Protein AF-A0A964ZYM8-F1 (afdb_monomer)

Sequence (103 aa):
RLVLTPQAEIDGVRMLTSLAFEGFGAAVVPATAAPGWIKGEFKRVEIPELPRRVVGLVQRARPLPSKSTTAIAALVREVVMKYGDKQPGIHIGKEAFPLNRKP

Solvent-accessible surface area (backbone atoms only — not comparable to full-atom values): 7266 Å² total; per-residue (Å²): 135,91,83,85,80,86,88,76,88,79,88,48,65,62,57,49,42,50,40,31,58,74,65,78,43,90,70,93,71,62,44,83,63,67,42,90,84,69,81,68,93,63,83,89,78,89,64,86,89,55,81,82,86,79,82,81,92,83,76,69,89,69,70,79,76,50,73,68,55,50,51,49,55,50,50,53,50,51,50,44,74,74,47,31,79,77,37,78,85,48,82,82,70,73,85,73,52,88,75,80,71,76,132

Foldseek 3Di:
DDDDDDPDDDPDLLVQVVCVQVPVDDDDHQCVSVFPPDDHPDDDDDDVPDQQDDDDDDDDPPDDDDPVRVVVVVVVVVCCVVCQVVTPRGDDDPVSPPPPPDD

Secondary structure (DSSP, 8-state):
---PPP------HHHHHHHHHTTS------GGGS-TT--SS------TTSPPPP------SSSPPPHHHHHHHHHHHHHHHHHGGGSTT----STT-S-----

pLDDT: mean 87.22, std 10.87, range [38.75, 97.12]

Mean predicted aligned error: 6.26 Å

Structure (mmCIF, N/CA/C/O backbone):
data_AF-A0A964ZYM8-F1
#
_entry.id   AF-A0A964ZYM8-F1
#
loop_
_atom_site.group_PDB
_atom_site.id
_atom_site.type_symbol
_atom_site.label_atom_id
_atom_site.label_alt_id
_atom_site.label_comp_id
_atom_site.label_asym_id
_atom_site.label_entity_id
_atom_site.label_seq_id
_atom_site.pdbx_PDB_ins_code
_atom_site.Cartn_x
_atom_site.Cartn_y
_atom_site.Cartn_z
_atom_site.occupancy
_atom_site.B_iso_or_equiv
_atom_site.auth_seq_id
_atom_site.auth_comp_id
_atom_site.auth_asym_id
_atom_site.auth_atom_id
_atom_site.pdbx_PDB_model_num
ATOM 1 N N . ARG A 1 1 ? -31.637 -8.803 5.471 1.00 72.19 1 ARG A N 1
ATOM 2 C CA . ARG A 1 1 ? -30.810 -8.485 4.281 1.00 72.19 1 ARG A CA 1
ATOM 3 C C . ARG A 1 1 ? -30.347 -7.047 4.429 1.00 72.19 1 ARG A C 1
ATOM 5 O O . ARG A 1 1 ? -31.203 -6.176 4.457 1.00 72.19 1 ARG A O 1
ATOM 12 N N . LEU A 1 2 ? -29.050 -6.810 4.612 1.00 80.69 2 LEU A N 1
ATOM 13 C CA . LEU A 1 2 ? -28.507 -5.451 4.651 1.00 80.69 2 LEU A CA 1
ATOM 14 C C . LEU A 1 2 ? -28.276 -5.005 3.202 1.00 80.69 2 LEU A C 1
ATOM 16 O O . LEU A 1 2 ? -27.691 -5.763 2.428 1.00 80.69 2 LEU A O 1
ATOM 20 N N . VAL A 1 3 ? -28.773 -3.832 2.820 1.00 88.94 3 VAL A N 1
ATOM 21 C CA . VAL A 1 3 ? -28.530 -3.238 1.500 1.00 88.94 3 VAL A CA 1
ATOM 22 C C . VAL A 1 3 ? -27.845 -1.904 1.747 1.00 88.94 3 VAL A C 1
ATOM 24 O O . VAL A 1 3 ? -28.396 -1.053 2.439 1.00 88.94 3 VAL A O 1
ATOM 27 N N . LEU A 1 4 ? -26.620 -1.764 1.247 1.00 86.38 4 LEU A N 1
ATOM 28 C CA . LEU A 1 4 ? -25.830 -0.543 1.367 1.00 86.38 4 LEU A CA 1
ATOM 29 C C . LEU A 1 4 ? -25.935 0.244 0.063 1.00 86.38 4 LEU A C 1
ATOM 31 O O . LEU A 1 4 ? -25.790 -0.334 -1.015 1.00 86.38 4 LEU A O 1
ATOM 35 N N . THR A 1 5 ? -26.155 1.552 0.173 1.00 91.62 5 THR A N 1
ATOM 36 C CA . THR A 1 5 ? -26.110 2.473 -0.966 1.00 91.62 5 THR A CA 1
ATOM 37 C C . THR A 1 5 ? -24.778 3.218 -0.928 1.00 91.62 5 THR A C 1
ATOM 39 O O . THR A 1 5 ? -24.520 3.913 0.059 1.00 91.62 5 THR A O 1
ATOM 42 N N . PRO A 1 6 ? -23.912 3.078 -1.947 1.00 89.44 6 PRO A N 1
ATOM 43 C CA . PRO A 1 6 ? -22.642 3.792 -1.977 1.00 89.44 6 PRO A CA 1
ATOM 44 C C . PRO A 1 6 ? -22.888 5.304 -2.069 1.00 89.44 6 PRO A C 1
ATOM 46 O O . PRO A 1 6 ? -23.686 5.752 -2.890 1.00 89.44 6 PRO A O 1
ATOM 49 N N . GLN A 1 7 ? -22.211 6.083 -1.221 1.00 89.06 7 GLN A N 1
ATOM 50 C CA . GLN A 1 7 ? -22.308 7.550 -1.228 1.00 89.06 7 GLN A CA 1
ATOM 51 C C . GLN A 1 7 ? -21.215 8.212 -2.068 1.00 89.06 7 GLN A C 1
ATOM 53 O O . GLN A 1 7 ? -21.456 9.247 -2.683 1.00 89.06 7 GLN A O 1
ATOM 58 N N . ALA A 1 8 ? -20.021 7.620 -2.089 1.00 90.12 8 ALA A N 1
ATOM 59 C CA . ALA A 1 8 ? -18.875 8.125 -2.826 1.00 90.12 8 ALA A CA 1
ATOM 60 C C . ALA A 1 8 ? -17.914 6.985 -3.173 1.00 90.12 8 ALA A C 1
ATOM 62 O O . ALA A 1 8 ? -17.815 5.994 -2.445 1.00 90.12 8 ALA A O 1
ATOM 63 N N . GLU A 1 9 ? -17.181 7.168 -4.266 1.00 91.75 9 GLU A N 1
ATOM 64 C CA . GLU A 1 9 ? -16.007 6.373 -4.605 1.00 91.75 9 GLU A CA 1
ATOM 65 C C . GLU A 1 9 ? -14.755 7.121 -4.136 1.00 91.75 9 GLU A C 1
ATOM 67 O O . GLU A 1 9 ? -14.622 8.328 -4.346 1.00 91.75 9 GLU A O 1
ATOM 72 N N . ILE A 1 10 ? -13.862 6.413 -3.443 1.00 91.56 10 ILE A N 1
ATOM 73 C CA . ILE A 1 10 ? -12.633 6.977 -2.883 1.00 91.56 10 ILE A CA 1
ATOM 74 C C . ILE A 1 10 ? -11.451 6.172 -3.422 1.00 91.56 10 ILE A C 1
ATOM 76 O O . ILE A 1 10 ? -11.213 5.047 -2.987 1.00 91.56 10 ILE A O 1
ATOM 80 N N . ASP A 1 11 ? -10.664 6.776 -4.309 1.00 89.38 11 ASP A N 1
ATOM 81 C CA . ASP A 1 11 ? -9.493 6.117 -4.909 1.00 89.38 11 ASP A CA 1
ATOM 82 C C . ASP A 1 11 ? -8.239 6.190 -4.023 1.00 89.38 11 ASP A C 1
ATOM 84 O O . ASP A 1 11 ? -7.313 5.376 -4.110 1.00 89.38 11 ASP A O 1
ATOM 88 N N . GLY A 1 12 ? -8.180 7.195 -3.148 1.00 91.88 12 GLY A N 1
ATOM 89 C CA . GLY A 1 12 ? -7.017 7.465 -2.315 1.00 91.88 12 GLY A CA 1
ATOM 90 C C . GLY A 1 12 ? -7.017 6.643 -1.032 1.00 91.88 12 GLY A C 1
ATOM 91 O O . GLY A 1 12 ? -7.739 6.966 -0.095 1.00 91.88 12 GLY A O 1
ATOM 92 N N . VAL A 1 13 ? -6.113 5.666 -0.913 1.00 92.88 13 VAL A N 1
ATOM 93 C CA . VAL A 1 13 ? -5.980 4.852 0.316 1.00 92.88 13 VAL A CA 1
ATOM 94 C C . VAL A 1 13 ? -5.710 5.721 1.552 1.00 92.88 13 VAL A C 1
ATOM 96 O O . VAL A 1 13 ? -6.254 5.464 2.617 1.00 92.88 13 VAL A O 1
ATOM 99 N N . ARG A 1 14 ? -4.913 6.792 1.414 1.00 90.69 14 ARG A N 1
ATOM 100 C CA . ARG A 1 14 ? -4.647 7.728 2.519 1.00 90.69 14 ARG A CA 1
ATOM 101 C C . ARG A 1 14 ? -5.895 8.513 2.929 1.00 90.69 14 ARG A C 1
ATOM 103 O O . ARG A 1 14 ? -6.106 8.705 4.118 1.00 90.69 14 ARG A O 1
ATOM 110 N N . MET A 1 15 ? -6.710 8.937 1.961 1.00 93.25 15 MET A N 1
ATOM 111 C CA . MET A 1 15 ? -7.979 9.622 2.226 1.00 93.25 15 MET A CA 1
ATOM 112 C C . MET A 1 15 ? -8.958 8.681 2.932 1.00 93.25 15 MET A C 1
ATOM 114 O O . MET A 1 15 ? -9.563 9.060 3.927 1.00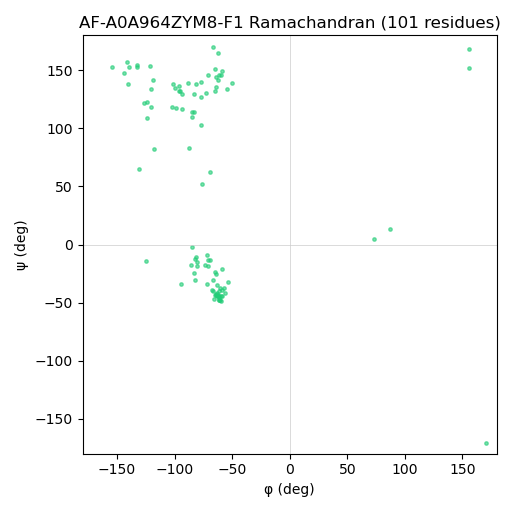 93.25 15 MET A O 1
ATOM 118 N N . LEU A 1 16 ? -9.042 7.435 2.469 1.00 94.31 16 LEU A N 1
ATOM 119 C CA . LEU A 1 16 ? -9.865 6.394 3.075 1.00 94.31 16 LEU A CA 1
ATOM 120 C C . LEU A 1 16 ? -9.432 6.092 4.524 1.00 94.31 16 LEU A C 1
ATOM 122 O O . LEU A 1 16 ? -10.289 5.987 5.399 1.00 94.31 16 LEU A O 1
ATOM 126 N N . THR A 1 17 ? -8.125 6.057 4.816 1.00 94.12 17 THR A N 1
ATOM 127 C CA . THR A 1 17 ? -7.630 5.989 6.202 1.00 94.12 17 THR A CA 1
ATOM 128 C C . THR A 1 17 ? -8.046 7.215 7.022 1.00 94.12 17 THR A C 1
ATOM 130 O O . THR A 1 17 ? -8.521 7.058 8.143 1.00 94.12 17 THR A O 1
ATOM 133 N N . SER A 1 18 ? -7.863 8.430 6.496 1.00 92.81 18 SER A N 1
ATOM 134 C CA . SER A 1 18 ? -8.202 9.667 7.213 1.00 92.81 18 SER A CA 1
ATOM 135 C C . SER A 1 18 ? -9.683 9.731 7.587 1.00 92.81 18 SER A C 1
ATOM 137 O O . SER A 1 18 ? -9.999 10.005 8.739 1.00 92.81 18 SER A O 1
ATOM 139 N N . LEU A 1 19 ? -10.580 9.380 6.662 1.00 93.62 19 LEU A N 1
ATOM 140 C CA . LEU A 1 19 ? -12.020 9.316 6.927 1.00 93.62 19 LEU A CA 1
ATOM 141 C C . LEU A 1 19 ? -12.354 8.327 8.052 1.00 93.62 19 LEU A C 1
ATOM 143 O O . LEU A 1 19 ? -13.197 8.615 8.901 1.00 93.62 19 LEU A O 1
ATOM 147 N N . ALA A 1 20 ? -11.663 7.186 8.105 1.00 93.88 20 ALA A N 1
ATOM 148 C CA . ALA A 1 20 ? -11.838 6.230 9.193 1.00 93.88 20 ALA A CA 1
ATOM 149 C C . ALA A 1 20 ? -11.333 6.760 10.540 1.00 93.88 20 ALA A C 1
ATOM 151 O O . ALA A 1 20 ? -11.976 6.5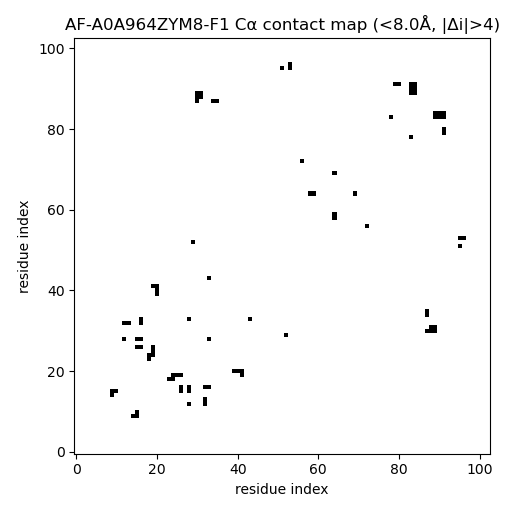40 11.563 1.00 93.88 20 ALA A O 1
ATOM 152 N N . PHE A 1 21 ? -10.210 7.482 10.549 1.00 93.19 21 PHE A N 1
ATOM 153 C CA . PHE A 1 21 ? -9.687 8.119 11.762 1.00 93.19 21 PHE A CA 1
ATOM 154 C C . PHE A 1 21 ? -10.589 9.247 12.272 1.00 93.19 21 PHE A C 1
ATOM 156 O O . PHE A 1 21 ? -10.658 9.462 13.477 1.00 93.19 21 PHE A O 1
ATOM 163 N N . GLU A 1 22 ? -11.294 9.936 11.375 1.00 92.62 22 GLU A N 1
ATOM 164 C CA . GLU A 1 22 ? -12.250 11.000 11.705 1.00 92.62 22 GLU A CA 1
ATOM 165 C C . GLU A 1 22 ? -13.658 10.475 12.045 1.00 92.62 22 GLU A C 1
ATOM 167 O O . GLU A 1 22 ? -14.537 11.252 12.405 1.00 92.62 22 GLU A O 1
ATOM 172 N N . GLY A 1 23 ? -13.885 9.158 11.972 1.00 92.62 23 GLY A N 1
ATOM 173 C CA . GLY A 1 23 ? -15.147 8.536 12.384 1.00 92.62 23 GLY A CA 1
ATOM 174 C C . GLY A 1 23 ? -16.233 8.477 11.305 1.00 92.62 23 GLY A C 1
ATOM 175 O O . GLY A 1 23 ? -17.374 8.144 11.619 1.00 92.62 23 GLY A O 1
ATOM 176 N N . PHE A 1 24 ? -15.903 8.726 10.033 1.00 91.38 24 PHE A N 1
ATOM 177 C CA . PHE A 1 24 ? -16.855 8.602 8.917 1.00 91.38 24 PHE A CA 1
ATOM 178 C C . PHE A 1 24 ? -17.229 7.146 8.588 1.00 91.38 24 PHE A C 1
ATOM 180 O O . PHE A 1 24 ? -18.186 6.903 7.854 1.00 91.38 24 PHE A O 1
ATOM 187 N N . GLY A 1 25 ? -16.497 6.167 9.123 1.00 90.25 25 GLY A N 1
ATOM 188 C CA . GLY A 1 25 ? -16.809 4.746 8.989 1.00 90.25 25 GLY A CA 1
ATOM 189 C C . GLY A 1 25 ? -15.585 3.849 9.143 1.00 90.25 25 GLY A C 1
ATOM 190 O O . GLY A 1 25 ? -14.448 4.310 9.131 1.00 90.25 25 GLY A O 1
ATOM 191 N N . ALA A 1 26 ? -15.807 2.542 9.278 1.00 93.06 26 ALA A N 1
ATOM 192 C CA . ALA A 1 26 ? -14.716 1.574 9.235 1.00 93.06 26 ALA A CA 1
ATOM 193 C C . ALA A 1 26 ? -14.164 1.451 7.809 1.00 93.06 26 ALA A C 1
ATOM 195 O O . ALA A 1 26 ? -14.916 1.523 6.836 1.00 93.06 26 ALA A O 1
ATOM 196 N N . ALA A 1 27 ? -12.858 1.217 7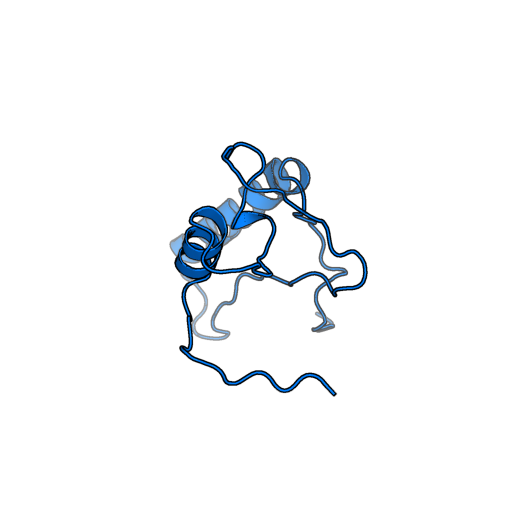.685 1.00 93.44 27 ALA A N 1
ATOM 197 C CA . ALA A 1 27 ? -12.216 1.110 6.386 1.00 93.44 27 ALA A CA 1
ATOM 198 C C . ALA A 1 27 ? -11.162 -0.003 6.358 1.00 93.44 27 ALA A C 1
ATOM 200 O O . ALA A 1 27 ? -10.388 -0.172 7.300 1.00 93.44 27 ALA A O 1
ATOM 201 N N . VAL A 1 28 ? -11.140 -0.767 5.262 1.00 92.56 28 VAL A N 1
ATOM 202 C CA . VAL A 1 28 ? -10.157 -1.833 5.032 1.00 92.56 28 VAL A CA 1
ATOM 203 C C . VAL A 1 28 ? -8.995 -1.253 4.240 1.00 92.56 28 VAL A C 1
ATOM 205 O O . VAL A 1 28 ? -9.159 -0.818 3.100 1.00 92.56 28 VAL A O 1
ATOM 208 N N . VAL A 1 29 ? -7.811 -1.251 4.846 1.00 92.38 29 VAL A N 1
ATOM 209 C CA . VAL A 1 29 ? -6.603 -0.658 4.267 1.00 92.38 29 VAL A CA 1
ATOM 210 C C . VAL A 1 29 ? -5.402 -1.596 4.378 1.00 92.38 29 VAL A C 1
ATOM 212 O O . VAL A 1 29 ? -5.348 -2.420 5.290 1.00 92.38 29 VAL A O 1
ATOM 215 N N . PRO A 1 30 ? -4.397 -1.474 3.490 1.00 91.75 30 PRO A N 1
ATOM 216 C CA . PRO A 1 30 ? -3.100 -2.108 3.698 1.00 91.75 30 PRO A CA 1
ATOM 217 C C . PRO A 1 30 ? -2.449 -1.630 5.003 1.00 91.75 30 PRO A C 1
ATOM 219 O O . PRO A 1 30 ? -2.589 -0.463 5.372 1.00 91.75 30 PRO A O 1
ATOM 222 N N . ALA A 1 31 ? -1.645 -2.486 5.641 1.00 89.62 31 ALA A N 1
ATOM 223 C CA . ALA A 1 31 ? -0.950 -2.171 6.897 1.00 89.62 31 ALA A CA 1
ATOM 224 C C . ALA A 1 31 ? -0.116 -0.874 6.835 1.00 89.62 31 ALA A C 1
ATOM 226 O O . ALA A 1 31 ? -0.022 -0.128 7.809 1.00 89.62 31 ALA A O 1
ATOM 227 N N . THR A 1 32 ? 0.439 -0.553 5.664 1.00 89.25 32 THR A N 1
ATOM 228 C CA . THR A 1 32 ? 1.247 0.654 5.437 1.00 89.25 32 THR A CA 1
ATOM 229 C C . THR A 1 32 ? 0.450 1.957 5.443 1.00 89.25 32 THR A C 1
ATOM 231 O O . THR A 1 32 ? 1.044 3.020 5.603 1.00 89.25 32 THR A O 1
ATOM 234 N N . ALA A 1 33 ? -0.873 1.903 5.279 1.00 91.31 33 ALA A N 1
ATOM 235 C CA . ALA A 1 33 ? -1.726 3.086 5.279 1.00 91.31 33 ALA A CA 1
ATOM 236 C C . ALA A 1 33 ? -2.167 3.507 6.689 1.00 91.31 33 ALA A C 1
ATOM 238 O O . ALA A 1 33 ? -2.562 4.654 6.869 1.00 91.31 33 ALA A O 1
ATOM 239 N N . ALA A 1 34 ? -2.069 2.614 7.679 1.00 88.62 34 ALA A N 1
ATOM 240 C CA . ALA A 1 34 ? -2.331 2.889 9.091 1.00 88.62 34 ALA A CA 1
ATOM 241 C C . ALA A 1 34 ? -1.171 2.358 9.958 1.00 88.62 34 ALA A C 1
ATOM 243 O O . ALA A 1 34 ? -1.348 1.414 10.733 1.00 88.62 34 ALA A O 1
ATOM 244 N N . PRO A 1 35 ? 0.043 2.919 9.813 1.00 84.00 35 PRO A N 1
ATOM 245 C CA . PRO A 1 35 ? 1.225 2.374 10.461 1.00 84.00 35 PRO A CA 1
ATOM 246 C C . PRO A 1 35 ? 1.138 2.457 11.991 1.00 84.00 35 PRO A C 1
ATOM 248 O O . PRO A 1 35 ? 0.527 3.361 12.562 1.00 84.00 35 PRO A O 1
ATOM 251 N N . GLY A 1 36 ? 1.800 1.510 12.663 1.00 83.81 36 GLY A N 1
ATOM 252 C CA . GLY A 1 36 ? 1.657 1.271 14.105 1.00 83.81 36 GLY A CA 1
ATOM 253 C C . GLY A 1 36 ? 1.998 2.451 15.024 1.00 83.81 36 GLY A C 1
ATOM 254 O O . GLY A 1 36 ? 1.531 2.489 16.164 1.00 83.81 36 GLY A O 1
ATOM 255 N N . TRP A 1 37 ? 2.773 3.416 14.528 1.00 84.38 37 TRP A N 1
ATOM 256 C CA . TRP A 1 37 ? 3.161 4.626 15.251 1.00 84.38 37 TRP A CA 1
ATOM 257 C C . TRP A 1 37 ? 2.083 5.721 15.249 1.00 84.38 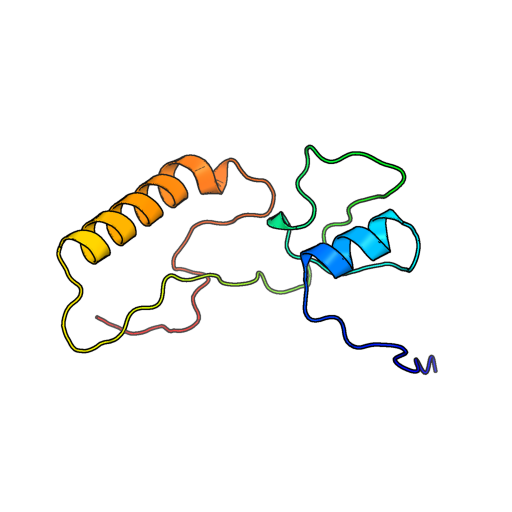37 TRP A C 1
ATOM 259 O O . TRP A 1 37 ? 2.131 6.594 16.114 1.00 84.38 37 TRP A O 1
ATOM 269 N N . ILE A 1 38 ? 1.096 5.674 14.343 1.00 84.56 38 ILE A N 1
ATOM 270 C CA . ILE A 1 38 ? -0.047 6.598 14.370 1.00 84.56 38 ILE A CA 1
ATOM 271 C C . ILE A 1 38 ? -1.010 6.149 15.468 1.00 84.56 38 ILE A C 1
ATOM 273 O O . ILE A 1 38 ? -1.441 4.992 15.501 1.00 84.56 38 ILE A O 1
ATOM 277 N N . LYS A 1 39 ? -1.346 7.079 16.362 1.00 85.06 39 LYS A N 1
ATOM 278 C CA . LYS A 1 39 ? -2.281 6.896 17.476 1.00 85.06 39 LYS A CA 1
ATOM 279 C C . LYS A 1 39 ? -3.419 7.909 17.355 1.00 85.06 39 LYS A C 1
ATOM 281 O O . LYS A 1 39 ? -3.230 8.973 16.775 1.00 85.06 39 LYS A O 1
ATOM 286 N N . GLY A 1 40 ? -4.575 7.572 17.909 1.00 86.25 40 GLY A N 1
ATOM 287 C CA . GLY A 1 40 ? -5.767 8.413 17.928 1.00 86.25 40 GLY A CA 1
ATOM 288 C C . GLY A 1 40 ? -6.964 7.621 18.444 1.00 86.25 40 GLY A C 1
ATOM 289 O O . GLY A 1 40 ? -6.802 6.482 18.884 1.00 86.25 40 GLY A O 1
ATOM 290 N N . GLU A 1 41 ? -8.154 8.203 18.335 1.00 90.88 41 GLU A N 1
ATOM 291 C CA . GLU A 1 41 ? -9.435 7.579 18.695 1.00 90.88 41 GLU A CA 1
ATOM 292 C C . GLU A 1 41 ? -9.888 6.553 17.637 1.00 90.88 41 GLU A C 1
ATOM 294 O O . GLU A 1 41 ? -10.993 6.596 17.107 1.00 90.88 41 GLU A O 1
ATOM 299 N N . PHE A 1 42 ? -9.005 5.619 17.286 1.00 91.31 42 PHE A N 1
ATOM 300 C CA . PHE A 1 42 ? -9.290 4.532 16.357 1.00 91.31 42 PHE A CA 1
ATOM 301 C C . PHE A 1 42 ? -8.615 3.242 16.818 1.00 91.31 42 PHE A C 1
ATOM 303 O O . PHE A 1 42 ? -7.617 3.247 17.542 1.00 91.31 42 PHE A O 1
ATOM 310 N N . LYS A 1 43 ? -9.143 2.104 16.361 1.00 91.00 43 LYS A N 1
ATOM 311 C CA . LYS A 1 43 ? -8.543 0.787 16.591 1.00 91.00 43 LYS A CA 1
ATOM 312 C C . LYS A 1 43 ? -8.188 0.135 15.269 1.00 91.00 43 LYS A C 1
ATOM 314 O O . LYS A 1 43 ? -8.928 0.227 14.296 1.00 91.00 43 LYS A O 1
ATOM 319 N N . ARG A 1 44 ? -7.046 -0.545 15.260 1.00 90.50 44 ARG A N 1
ATOM 320 C CA . ARG A 1 44 ? -6.606 -1.377 14.141 1.00 90.50 44 ARG A CA 1
ATOM 321 C C . ARG A 1 44 ? -7.021 -2.809 14.429 1.00 90.50 44 ARG A C 1
ATOM 323 O O . ARG A 1 44 ? -6.786 -3.299 15.530 1.00 90.50 44 ARG A O 1
ATOM 330 N N . VAL A 1 45 ? -7.634 -3.445 13.443 1.00 91.25 45 VAL A N 1
ATOM 331 C CA . VAL A 1 45 ? -8.055 -4.842 13.509 1.00 91.25 45 VAL A CA 1
ATOM 332 C C . VAL A 1 45 ? -7.419 -5.554 12.326 1.00 91.25 45 VAL A C 1
ATOM 334 O O . VAL A 1 45 ? -7.586 -5.126 11.185 1.00 91.25 45 VAL A O 1
ATOM 337 N N . GLU A 1 46 ? -6.640 -6.594 12.606 1.00 88.88 46 GLU A N 1
ATOM 338 C CA . GLU A 1 46 ? -6.090 -7.459 11.565 1.00 88.88 46 GLU A CA 1
ATOM 339 C C . GLU A 1 46 ? -7.180 -8.405 11.057 1.00 88.88 46 GLU A C 1
ATOM 341 O O . GLU A 1 46 ? -7.980 -8.912 11.841 1.00 88.88 46 GLU A O 1
ATOM 346 N N . ILE A 1 47 ? -7.203 -8.626 9.742 1.00 90.88 47 ILE A N 1
ATOM 347 C CA . ILE A 1 47 ? -8.212 -9.443 9.058 1.00 90.88 47 ILE A CA 1
ATOM 348 C C . ILE A 1 47 ? -7.489 -10.638 8.408 1.00 90.88 47 ILE A C 1
ATOM 350 O O . ILE A 1 47 ? -7.100 -10.546 7.239 1.00 90.88 47 ILE A O 1
ATOM 354 N N . PRO A 1 48 ? -7.198 -11.718 9.162 1.00 85.69 48 PRO A N 1
ATOM 355 C CA . PRO A 1 48 ? -6.358 -12.827 8.697 1.00 85.69 48 PRO A CA 1
ATOM 356 C C . PRO A 1 48 ? -6.959 -13.618 7.526 1.00 85.69 48 PRO A C 1
ATOM 358 O O . PRO A 1 48 ? -6.223 -14.253 6.774 1.00 85.69 48 PRO A O 1
ATOM 361 N N . GLU A 1 49 ? -8.278 -13.582 7.359 1.00 88.69 49 GLU A N 1
ATOM 362 C CA . GLU A 1 49 ? -9.011 -14.248 6.283 1.00 88.69 49 GLU A CA 1
ATOM 363 C C . GLU A 1 49 ? -8.853 -13.570 4.916 1.00 88.69 49 GLU A C 1
ATOM 365 O O . GLU A 1 49 ? -9.132 -14.191 3.887 1.00 88.69 49 GLU A O 1
ATOM 370 N N . LEU A 1 50 ? -8.402 -12.309 4.874 1.00 86.62 50 LEU A N 1
ATOM 371 C CA . LEU A 1 50 ? -8.176 -11.616 3.611 1.00 86.62 50 LEU A CA 1
ATOM 372 C C . LEU A 1 50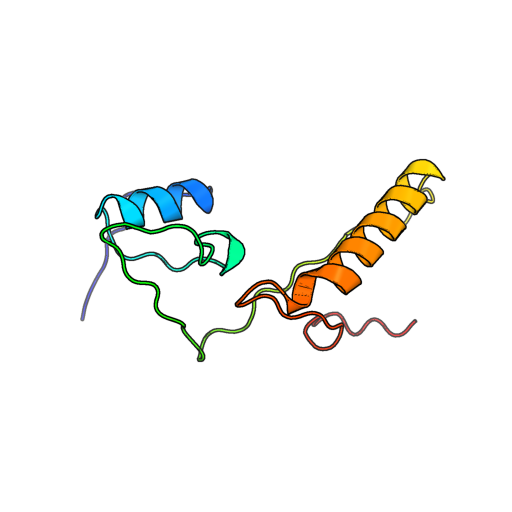 ? -6.822 -12.001 3.005 1.00 86.62 50 LEU A C 1
ATOM 374 O O . LEU A 1 50 ? -5.804 -12.045 3.704 1.00 86.62 50 LEU A O 1
ATOM 378 N N . PRO A 1 51 ? -6.761 -12.220 1.678 1.00 85.19 51 PRO A N 1
ATOM 379 C CA . PRO A 1 51 ? -5.497 -12.470 1.014 1.00 85.19 51 PRO A CA 1
ATOM 380 C C . PRO A 1 51 ? -4.580 -11.253 1.148 1.00 85.19 51 PRO A C 1
ATOM 382 O O . PRO A 1 51 ? -4.995 -10.096 1.029 1.00 85.19 51 PRO A O 1
ATOM 385 N N . ARG A 1 52 ? -3.291 -11.522 1.345 1.00 85.88 52 ARG A N 1
ATOM 386 C CA . ARG A 1 52 ? -2.269 -10.476 1.403 1.00 85.88 52 ARG A CA 1
ATOM 387 C C . ARG A 1 52 ? -2.167 -9.769 0.054 1.00 85.88 52 ARG A C 1
ATOM 389 O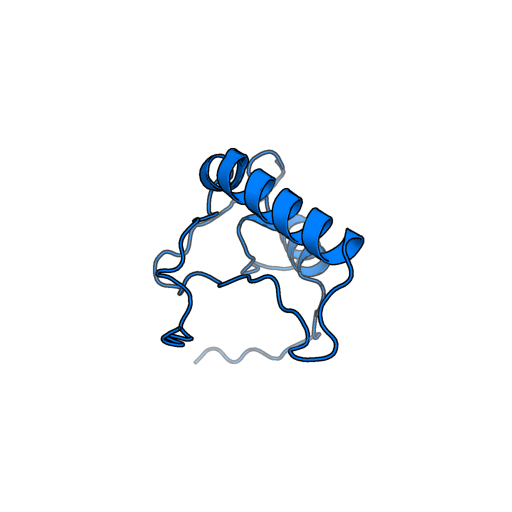 O . ARG A 1 52 ? -2.099 -10.406 -0.997 1.00 85.88 52 ARG A O 1
ATOM 396 N N . ARG A 1 53 ? -2.094 -8.437 0.082 1.00 87.19 53 ARG A N 1
ATOM 397 C CA . ARG A 1 53 ? -1.870 -7.636 -1.126 1.00 87.19 53 ARG A CA 1
ATOM 398 C C . ARG A 1 53 ? -0.424 -7.780 -1.597 1.00 87.19 53 ARG A C 1
ATOM 400 O O . ARG A 1 53 ? 0.511 -7.561 -0.833 1.00 87.19 53 ARG A O 1
ATOM 407 N N . VAL A 1 54 ? -0.256 -8.074 -2.881 1.00 88.56 54 VAL A N 1
ATOM 408 C CA . VAL A 1 54 ? 1.053 -8.215 -3.523 1.00 88.56 54 VAL A CA 1
ATOM 409 C C . VAL A 1 54 ? 1.471 -6.886 -4.149 1.00 88.56 54 VAL A C 1
ATOM 411 O O . VAL A 1 54 ? 0.712 -6.285 -4.908 1.00 88.56 54 VAL A O 1
ATOM 414 N N . VAL A 1 55 ? 2.689 -6.432 -3.850 1.00 89.12 55 VAL A N 1
ATOM 415 C CA . VAL A 1 55 ? 3.295 -5.228 -4.439 1.00 89.12 55 VAL A CA 1
ATOM 416 C C . VAL A 1 55 ? 4.581 -5.626 -5.152 1.00 89.12 55 VAL A C 1
ATOM 418 O O . VAL A 1 55 ? 5.391 -6.373 -4.610 1.00 89.12 55 VAL A O 1
ATOM 421 N N . GLY A 1 56 ? 4.772 -5.134 -6.376 1.00 90.31 56 GLY A N 1
ATOM 422 C CA . GLY A 1 56 ? 5.942 -5.443 -7.192 1.00 90.31 56 GLY A CA 1
ATOM 423 C C . 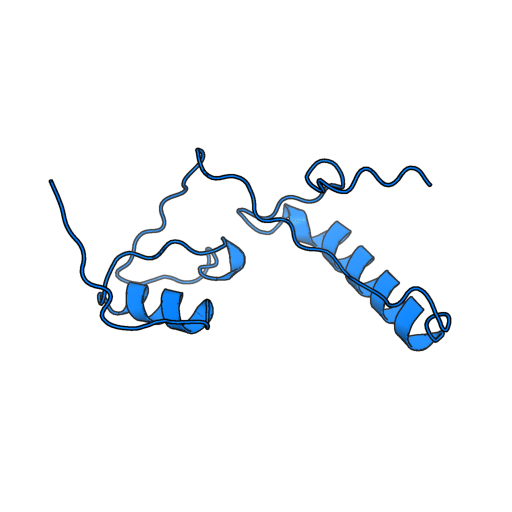GLY A 1 56 ? 6.463 -4.226 -7.945 1.00 90.31 56 GLY A C 1
ATOM 424 O O . GLY A 1 56 ? 5.710 -3.313 -8.280 1.00 90.31 56 GLY A O 1
ATOM 425 N N . LEU A 1 57 ? 7.763 -4.236 -8.233 1.00 90.25 57 LEU A N 1
ATOM 426 C CA . LEU A 1 57 ? 8.390 -3.271 -9.129 1.00 90.25 57 LEU A CA 1
ATOM 427 C C . LEU A 1 57 ? 8.231 -3.758 -10.572 1.00 90.25 57 LEU A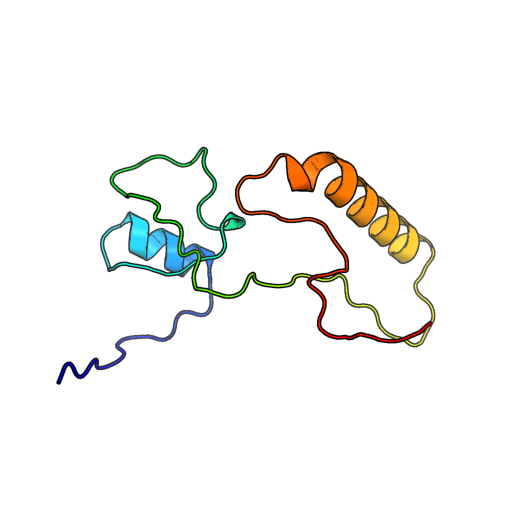 C 1
ATOM 429 O O . LEU A 1 57 ? 8.793 -4.787 -10.948 1.00 90.25 57 LEU A O 1
ATOM 433 N N . VAL A 1 58 ? 7.471 -3.016 -11.374 1.00 90.25 58 VAL A N 1
ATOM 434 C CA . VAL A 1 58 ? 7.213 -3.348 -12.780 1.00 90.25 58 VAL A CA 1
ATOM 435 C C . VAL A 1 58 ? 8.097 -2.493 -13.683 1.00 90.25 58 VAL A C 1
ATOM 437 O O . VAL A 1 58 ? 8.248 -1.294 -13.466 1.00 90.25 58 VAL A O 1
ATOM 440 N N . GLN A 1 59 ? 8.663 -3.109 -14.720 1.00 88.50 59 GLN A N 1
ATOM 441 C CA . GLN A 1 59 ? 9.458 -2.428 -15.741 1.00 88.50 59 GLN A CA 1
ATOM 442 C C . GLN A 1 59 ? 9.027 -2.862 -17.144 1.00 88.50 59 GLN A C 1
ATOM 444 O O . GLN A 1 59 ? 8.539 -3.978 -17.338 1.00 88.50 59 GLN A O 1
ATOM 449 N N . ARG A 1 60 ? 9.221 -1.983 -18.135 1.00 89.19 60 ARG A N 1
ATOM 450 C CA . ARG A 1 60 ? 9.007 -2.328 -19.547 1.00 89.19 60 ARG A CA 1
ATOM 451 C C . ARG A 1 60 ? 10.004 -3.406 -19.975 1.00 89.19 60 ARG A C 1
ATOM 453 O O . ARG A 1 60 ? 11.154 -3.391 -19.552 1.00 89.19 60 ARG A O 1
ATOM 460 N N . ALA A 1 61 ? 9.563 -4.315 -20.844 1.00 88.31 61 ALA A N 1
ATOM 461 C CA . ALA A 1 61 ? 10.433 -5.355 -21.392 1.00 88.31 61 ALA A CA 1
ATOM 462 C C . ALA A 1 61 ? 11.453 -4.795 -22.400 1.00 88.31 61 ALA A C 1
ATOM 464 O O . ALA A 1 61 ? 12.570 -5.297 -22.487 1.00 88.31 61 ALA A O 1
ATOM 465 N N . ARG A 1 62 ? 11.068 -3.767 -23.169 1.00 92.38 62 ARG A N 1
ATOM 466 C CA . ARG A 1 62 ? 11.945 -3.040 -24.097 1.00 92.38 62 ARG A CA 1
ATOM 467 C C . ARG A 1 62 ? 11.584 -1.545 -24.128 1.00 92.38 62 ARG A C 1
ATOM 469 O O . ARG A 1 62 ? 10.393 -1.234 -24.002 1.00 92.38 62 ARG A O 1
ATOM 476 N N . PRO A 1 63 ? 12.565 -0.644 -24.335 1.00 90.69 63 PRO A N 1
ATOM 477 C CA . PRO A 1 63 ? 14.015 -0.903 -24.366 1.00 90.69 63 PRO A CA 1
ATOM 478 C C . PRO A 1 63 ? 14.557 -1.320 -22.987 1.00 90.69 63 PRO A C 1
ATOM 480 O O . PRO A 1 63 ? 13.830 -1.2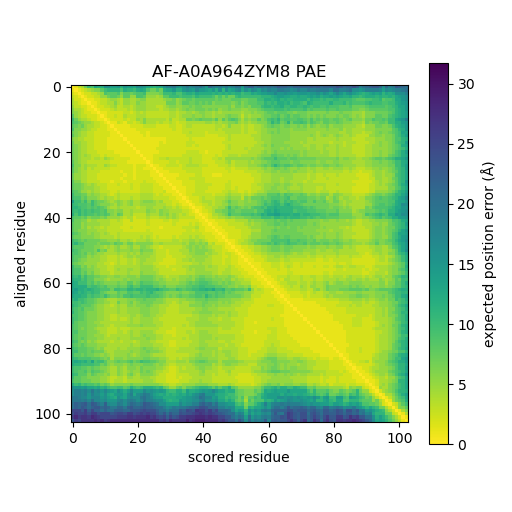60 -21.995 1.00 90.69 63 PRO A O 1
ATOM 483 N N . LEU A 1 64 ? 15.813 -1.779 -22.927 1.00 91.50 64 LEU A N 1
ATOM 484 C CA . LEU A 1 64 ? 16.442 -2.118 -21.647 1.00 91.50 64 LEU A CA 1
ATOM 485 C C . LEU A 1 64 ? 16.484 -0.886 -20.721 1.00 91.50 64 LEU A C 1
ATOM 487 O O . LEU A 1 64 ? 16.654 0.237 -21.205 1.00 91.50 64 LEU A O 1
ATOM 491 N N . PRO A 1 65 ? 16.348 -1.081 -19.397 1.00 93.25 65 PRO A N 1
ATOM 492 C CA . PRO A 1 65 ? 16.438 0.012 -18.440 1.00 93.25 65 PRO A CA 1
ATOM 493 C C . PRO A 1 65 ? 17.816 0.679 -18.495 1.00 93.25 65 PRO A C 1
ATOM 495 O O . PRO A 1 65 ? 18.842 0.028 -18.692 1.00 93.25 65 PRO A O 1
ATOM 498 N N . SER A 1 66 ? 17.842 1.993 -18.267 1.00 95.00 66 SER A N 1
ATOM 499 C CA . SER A 1 66 ? 19.097 2.736 -18.131 1.00 95.00 66 SER A CA 1
ATOM 500 C C . SER A 1 66 ? 19.915 2.244 -16.927 1.00 95.00 66 SER A C 1
ATOM 502 O O . SER A 1 66 ? 19.388 1.590 -16.015 1.00 95.00 66 SER A O 1
ATOM 504 N N . LYS A 1 67 ? 21.203 2.615 -16.872 1.00 96.31 67 LYS A N 1
ATOM 505 C CA . LYS A 1 67 ? 22.050 2.352 -15.694 1.00 96.31 67 LYS A CA 1
ATOM 506 C C . LYS A 1 67 ? 21.434 2.948 -14.424 1.00 96.31 67 LYS A C 1
ATOM 508 O O . LYS A 1 67 ? 21.373 2.264 -13.408 1.00 96.31 67 LYS A O 1
ATOM 513 N N . SER A 1 68 ? 20.897 4.166 -14.505 1.00 96.38 68 SER A N 1
ATOM 514 C CA . SER A 1 68 ? 20.239 4.841 -13.380 1.00 96.38 68 SER A CA 1
ATOM 515 C C . SER A 1 68 ? 18.985 4.099 -12.913 1.00 96.38 68 SER A C 1
ATOM 517 O O . SER A 1 68 ? 18.801 3.884 -11.719 1.00 96.38 68 SER A O 1
ATOM 519 N N . THR A 1 69 ? 18.145 3.632 -13.842 1.00 95.38 69 THR A N 1
ATOM 520 C CA . THR A 1 69 ? 16.949 2.836 -13.514 1.00 95.38 69 THR A CA 1
ATOM 521 C C . THR A 1 69 ? 17.324 1.514 -12.849 1.00 95.38 69 THR A C 1
ATOM 523 O O . THR A 1 69 ? 16.706 1.117 -11.864 1.00 95.38 69 THR A O 1
ATOM 526 N N . THR A 1 70 ? 18.365 0.851 -13.355 1.00 95.12 70 THR A N 1
ATOM 527 C CA . THR A 1 70 ? 18.878 -0.398 -12.779 1.00 95.12 70 THR A CA 1
ATOM 528 C C . THR A 1 70 ? 19.420 -0.178 -11.367 1.00 95.12 70 THR A C 1
ATOM 530 O O . THR A 1 70 ? 19.120 -0.964 -10.470 1.00 95.12 70 THR A O 1
ATOM 533 N N . ALA A 1 71 ? 20.154 0.916 -11.146 1.00 97.00 71 ALA A N 1
ATOM 534 C CA . ALA A 1 71 ? 20.674 1.286 -9.833 1.00 97.00 71 ALA A CA 1
ATOM 535 C C . ALA A 1 71 ? 19.547 1.555 -8.822 1.00 97.00 71 ALA A C 1
ATOM 537 O O . ALA A 1 71 ? 19.584 1.031 -7.711 1.00 97.00 71 ALA A O 1
ATOM 538 N N . ILE A 1 72 ? 18.500 2.288 -9.219 1.00 96.69 72 ILE A N 1
ATOM 539 C CA . ILE A 1 72 ? 17.323 2.521 -8.367 1.00 96.69 72 ILE A CA 1
ATOM 540 C C . ILE A 1 72 ? 16.610 1.203 -8.054 1.00 96.69 72 ILE A C 1
ATOM 542 O O . ILE A 1 72 ? 16.267 0.954 -6.903 1.00 96.69 72 ILE A O 1
ATOM 546 N N . ALA A 1 73 ? 16.410 0.330 -9.045 1.00 95.38 73 ALA A N 1
ATOM 547 C CA . ALA A 1 73 ? 15.780 -0.969 -8.823 1.00 95.38 73 ALA A CA 1
ATOM 548 C C . ALA A 1 73 ? 16.583 -1.843 -7.843 1.00 95.38 73 ALA A C 1
ATOM 550 O O . ALA A 1 73 ? 15.990 -2.547 -7.025 1.00 95.38 73 ALA A O 1
ATOM 551 N N . ALA A 1 74 ? 17.917 -1.787 -7.903 1.00 96.06 74 ALA A N 1
ATOM 552 C CA . ALA A 1 74 ? 18.793 -2.464 -6.952 1.00 96.06 74 ALA A CA 1
ATOM 553 C C . ALA A 1 74 ? 18.658 -1.874 -5.539 1.00 96.06 74 ALA A C 1
ATOM 555 O O . ALA A 1 74 ? 18.433 -2.629 -4.595 1.00 96.06 74 ALA A O 1
ATOM 556 N N . LEU A 1 75 ? 18.687 -0.544 -5.407 1.00 97.12 75 LEU A N 1
ATOM 557 C CA . LEU A 1 75 ? 18.523 0.144 -4.124 1.00 97.12 75 LEU A CA 1
ATOM 558 C C . LEU A 1 75 ? 17.158 -0.140 -3.484 1.00 97.12 75 LEU A C 1
ATOM 560 O O . LEU A 1 75 ? 17.076 -0.435 -2.296 1.00 97.12 75 LEU A O 1
ATOM 564 N N . VAL A 1 76 ? 16.075 -0.098 -4.266 1.00 95.44 76 VAL A N 1
ATOM 565 C CA . VAL A 1 76 ? 14.725 -0.422 -3.779 1.00 95.44 76 VAL A CA 1
ATOM 566 C C . VAL A 1 76 ? 14.685 -1.847 -3.233 1.00 95.44 76 VAL A C 1
ATOM 568 O O . VAL A 1 76 ? 14.143 -2.070 -2.153 1.00 95.44 76 VAL A O 1
ATOM 571 N N . ARG A 1 77 ? 15.289 -2.812 -3.940 1.00 93.06 77 ARG A N 1
ATOM 572 C CA . ARG A 1 77 ? 15.388 -4.196 -3.451 1.00 93.06 77 ARG A CA 1
ATOM 573 C C . ARG A 1 77 ? 16.190 -4.276 -2.157 1.00 93.06 77 ARG A C 1
ATOM 575 O O . ARG A 1 77 ? 15.747 -4.955 -1.240 1.00 93.06 77 ARG A O 1
ATOM 582 N N . GLU A 1 78 ? 17.318 -3.577 -2.060 1.00 95.50 78 GLU A N 1
ATOM 583 C CA . GLU A 1 78 ? 18.136 -3.543 -0.844 1.00 95.50 78 GLU A CA 1
ATOM 584 C C . GLU A 1 78 ? 17.345 -3.004 0.355 1.00 95.50 78 GLU A C 1
ATOM 586 O O . GLU A 1 78 ? 17.306 -3.638 1.409 1.00 95.50 78 GLU A O 1
ATOM 591 N N . VAL A 1 79 ? 16.649 -1.876 0.184 1.00 95.50 79 VAL A N 1
ATOM 592 C CA . VAL A 1 79 ? 15.819 -1.270 1.234 1.00 95.50 79 VAL A CA 1
ATOM 593 C C . VAL A 1 79 ? 14.703 -2.222 1.661 1.00 95.50 79 VAL A C 1
ATOM 595 O O . VAL A 1 79 ? 14.504 -2.428 2.859 1.00 95.50 79 VAL A O 1
ATOM 598 N N . VAL A 1 80 ? 14.000 -2.840 0.708 1.00 92.94 80 VAL A N 1
ATOM 599 C CA . VAL A 1 80 ? 12.933 -3.802 1.019 1.00 92.94 80 VAL A CA 1
ATOM 600 C C . VAL A 1 80 ? 13.493 -4.990 1.794 1.00 92.94 80 VAL A C 1
ATOM 602 O O . VAL A 1 80 ? 12.956 -5.304 2.847 1.00 92.94 80 VAL A O 1
ATOM 605 N N . MET A 1 81 ? 14.601 -5.590 1.353 1.00 91.62 81 MET A N 1
ATOM 606 C CA . MET A 1 81 ? 15.224 -6.723 2.052 1.00 91.62 81 MET A CA 1
ATOM 607 C C . MET A 1 81 ? 15.732 -6.354 3.452 1.00 91.62 81 MET A C 1
ATOM 609 O O . MET A 1 81 ? 15.677 -7.172 4.363 1.00 91.62 81 MET A O 1
ATOM 613 N N . LYS A 1 82 ? 16.225 -5.127 3.647 1.00 93.81 82 LYS A N 1
ATOM 614 C CA . LYS A 1 82 ? 16.811 -4.681 4.919 1.00 93.81 82 LYS A CA 1
ATOM 615 C C . LYS A 1 82 ? 15.775 -4.232 5.955 1.00 93.81 82 LYS A C 1
ATOM 617 O O . LYS A 1 82 ? 16.032 -4.324 7.160 1.00 93.81 82 LYS A O 1
ATOM 622 N N . TYR A 1 83 ? 14.643 -3.690 5.507 1.00 91.94 83 TYR A N 1
ATOM 623 C CA . TYR A 1 83 ? 13.665 -3.034 6.381 1.00 91.94 83 TYR A CA 1
ATOM 624 C C . TYR A 1 83 ? 12.243 -3.592 6.285 1.00 91.94 83 TYR A C 1
ATOM 626 O O . TYR A 1 83 ? 11.445 -3.278 7.163 1.00 91.94 83 TYR A O 1
ATOM 634 N N . GLY A 1 84 ? 11.904 -4.393 5.272 1.00 88.00 84 GLY A N 1
ATOM 635 C CA . GLY A 1 84 ? 10.530 -4.852 5.048 1.00 88.00 84 GLY A CA 1
ATOM 636 C C . GLY A 1 84 ? 9.979 -5.665 6.219 1.00 88.00 84 GLY A C 1
ATOM 637 O O . GLY A 1 84 ? 8.926 -5.314 6.734 1.00 88.00 84 GLY A O 1
ATOM 638 N N . ASP A 1 85 ? 10.735 -6.639 6.732 1.00 86.88 85 ASP A N 1
ATOM 639 C CA . ASP A 1 85 ? 10.308 -7.469 7.874 1.00 86.88 85 ASP A CA 1
ATOM 640 C C . ASP A 1 85 ? 10.242 -6.694 9.201 1.00 86.88 85 ASP A C 1
ATOM 642 O O . ASP A 1 85 ? 9.669 -7.163 10.181 1.00 86.88 85 ASP A O 1
ATOM 646 N N . LYS A 1 86 ? 10.813 -5.482 9.250 1.00 88.62 86 LYS A N 1
ATOM 647 C CA . LYS A 1 86 ? 10.718 -4.598 10.421 1.00 88.62 86 LYS A CA 1
ATOM 648 C C . LYS A 1 86 ? 9.401 -3.826 10.460 1.00 88.62 86 LYS A C 1
ATOM 650 O O . LYS A 1 86 ? 9.124 -3.169 11.461 1.00 88.62 86 LYS A O 1
ATOM 655 N N . GLN A 1 87 ? 8.622 -3.853 9.380 1.00 86.19 87 GLN A N 1
ATOM 656 C CA . GLN A 1 87 ? 7.349 -3.154 9.291 1.00 86.19 87 GLN A CA 1
ATOM 657 C C . GLN A 1 87 ? 6.194 -4.128 9.553 1.00 86.19 87 GLN A C 1
ATOM 659 O O . GLN A 1 87 ? 6.003 -5.067 8.778 1.00 86.19 87 GLN A O 1
ATOM 664 N N . PRO A 1 88 ? 5.394 -3.912 10.612 1.00 87.00 88 PRO A N 1
ATOM 665 C CA . PRO A 1 88 ? 4.246 -4.762 10.908 1.00 87.00 88 PRO A CA 1
ATOM 666 C C . PRO A 1 88 ? 3.287 -4.877 9.717 1.00 87.00 88 PRO A C 1
ATOM 668 O O . PRO A 1 88 ? 2.948 -3.877 9.082 1.00 87.00 88 PRO A O 1
ATOM 671 N N . GLY A 1 89 ? 2.855 -6.102 9.412 1.00 87.12 89 GLY A N 1
ATOM 672 C CA . GLY A 1 89 ? 1.938 -6.394 8.304 1.00 87.12 89 GLY A CA 1
ATOM 673 C C . GLY A 1 89 ? 2.556 -6.306 6.901 1.00 87.12 89 GLY A C 1
ATOM 674 O O . GLY A 1 89 ? 1.831 -6.452 5.914 1.00 87.12 89 GLY A O 1
ATOM 675 N N . ILE A 1 90 ? 3.871 -6.081 6.783 1.00 89.94 90 ILE A N 1
ATOM 676 C CA . ILE A 1 90 ? 4.617 -6.265 5.534 1.00 89.94 90 ILE A CA 1
ATOM 677 C C . ILE A 1 90 ? 5.256 -7.653 5.547 1.00 89.94 90 ILE A C 1
ATOM 679 O O . ILE A 1 90 ? 5.824 -8.087 6.543 1.00 89.94 90 ILE A O 1
ATOM 683 N N . HIS A 1 91 ? 5.169 -8.344 4.413 1.00 88.00 91 HIS A N 1
ATOM 684 C CA . HIS A 1 91 ? 5.751 -9.667 4.231 1.00 88.00 91 HIS A CA 1
ATOM 685 C C . HIS A 1 91 ? 6.633 -9.656 2.986 1.00 88.00 91 HIS A C 1
ATOM 687 O O . HIS A 1 91 ? 6.153 -9.347 1.891 1.00 88.00 91 HIS A O 1
ATOM 693 N N . ILE A 1 92 ? 7.915 -9.979 3.147 1.00 88.94 92 ILE A N 1
ATOM 694 C CA . ILE A 1 92 ? 8.848 -10.113 2.030 1.00 88.94 92 ILE A CA 1
ATOM 695 C C . ILE A 1 92 ? 8.790 -11.548 1.503 1.00 88.94 92 ILE A C 1
ATOM 697 O O . ILE A 1 92 ? 8.747 -12.507 2.267 1.00 88.94 92 ILE A O 1
ATOM 701 N N . GLY A 1 93 ? 8.818 -11.712 0.182 1.00 81.81 93 GLY A N 1
ATOM 702 C CA . GLY A 1 93 ? 8.951 -13.026 -0.438 1.00 81.81 93 GLY A CA 1
ATOM 703 C C . GLY A 1 93 ? 8.380 -13.065 -1.846 1.00 81.81 93 GLY A C 1
ATOM 704 O O . GLY A 1 93 ? 7.460 -12.324 -2.188 1.00 81.81 93 GLY A O 1
ATOM 705 N N . LYS A 1 94 ? 8.929 -13.951 -2.680 1.00 69.19 94 LYS A N 1
ATOM 706 C CA . LYS A 1 94 ? 8.392 -14.219 -4.026 1.00 69.19 94 LYS A CA 1
ATOM 707 C C . LYS A 1 94 ? 7.191 -15.165 -3.999 1.00 69.19 94 LYS A C 1
ATOM 709 O O . LYS A 1 94 ? 6.456 -15.229 -4.975 1.00 69.19 94 LYS A O 1
ATOM 714 N N . GLU A 1 95 ? 6.985 -15.854 -2.880 1.00 68.19 95 GLU A N 1
ATOM 715 C CA . GLU A 1 95 ? 5.960 -16.887 -2.699 1.00 68.19 95 GLU A CA 1
ATOM 716 C C . GLU A 1 95 ? 4.533 -16.343 -2.818 1.00 68.19 95 GLU A C 1
ATOM 718 O O . GLU A 1 95 ? 3.623 -17.062 -3.211 1.00 68.19 95 GLU A O 1
ATOM 723 N N . ALA A 1 96 ? 4.342 -15.049 -2.543 1.00 65.00 96 ALA A N 1
ATOM 724 C CA . ALA A 1 96 ? 3.051 -14.389 -2.677 1.00 65.00 96 ALA A CA 1
ATOM 725 C C . ALA A 1 96 ? 2.730 -13.954 -4.120 1.00 65.00 96 ALA A C 1
ATOM 727 O O . ALA A 1 96 ? 1.600 -13.559 -4.389 1.00 65.00 96 ALA A O 1
ATOM 728 N N . PHE A 1 97 ? 3.694 -13.969 -5.051 1.00 66.75 97 PHE A N 1
ATOM 729 C CA . PHE A 1 97 ? 3.486 -13.441 -6.399 1.00 66.75 97 PHE A CA 1
ATOM 730 C C . PHE A 1 97 ? 2.802 -14.500 -7.288 1.00 66.75 97 PHE A C 1
ATOM 732 O O . PHE A 1 97 ? 3.425 -15.510 -7.612 1.00 66.75 97 PHE A O 1
ATOM 739 N N . PRO A 1 98 ? 1.553 -14.287 -7.753 1.00 61.84 98 PRO A N 1
ATOM 740 C CA . PRO A 1 98 ? 0.804 -15.300 -8.507 1.00 61.84 98 PRO A CA 1
ATOM 741 C C . PRO A 1 98 ? 1.346 -15.524 -9.928 1.00 61.84 98 PRO A C 1
ATOM 743 O O . PRO A 1 98 ? 0.933 -16.452 -10.622 1.00 61.84 98 PRO A O 1
ATOM 746 N N . LEU A 1 99 ? 2.281 -14.686 -10.391 1.00 57.91 99 LEU A N 1
ATOM 747 C CA . LEU A 1 99 ? 2.915 -14.839 -11.695 1.00 57.91 99 LEU A CA 1
ATOM 748 C C . LEU A 1 99 ? 4.128 -15.757 -11.560 1.00 57.91 99 LEU A C 1
ATOM 750 O O . LEU A 1 99 ? 5.270 -15.310 -11.462 1.00 57.91 99 LEU A O 1
ATOM 754 N N . ASN A 1 100 ? 3.848 -17.055 -11.601 1.00 48.31 100 ASN A N 1
ATOM 755 C CA . ASN A 1 100 ? 4.827 -18.125 -11.741 1.00 48.31 100 ASN A CA 1
ATOM 756 C C . ASN A 1 100 ? 5.435 -18.091 -13.162 1.00 48.31 100 ASN A C 1
ATOM 758 O O . ASN A 1 100 ? 5.244 -18.998 -13.970 1.00 48.31 100 ASN A O 1
ATOM 762 N N . ARG A 1 101 ? 6.117 -16.999 -13.531 1.00 50.00 101 ARG A N 1
ATOM 763 C CA . ARG A 1 101 ? 6.948 -16.988 -14.737 1.00 50.00 101 ARG A CA 1
ATOM 764 C C . ARG A 1 101 ? 8.234 -17.722 -14.395 1.00 50.00 101 ARG A C 1
ATOM 766 O O . ARG A 1 101 ? 9.094 -17.176 -13.705 1.00 50.00 101 ARG A O 1
ATOM 773 N N . LYS A 1 102 ? 8.328 -18.969 -14.867 1.00 38.75 102 LYS A N 1
ATOM 774 C CA . LYS A 1 102 ? 9.614 -19.660 -14.986 1.00 38.75 102 LYS A CA 1
ATOM 775 C C . LYS A 1 102 ? 10.596 -18.730 -15.723 1.00 38.75 102 LYS A C 1
ATOM 777 O O . LYS A 1 102 ? 10.145 -18.026 -16.633 1.00 38.75 102 LYS A O 1
ATOM 782 N N . PRO A 1 103 ? 11.863 -18.669 -15.277 1.00 49.78 103 PRO A N 1
ATOM 783 C CA . PRO A 1 103 ? 12.896 -17.887 -15.948 1.00 49.78 103 PRO A CA 1
ATOM 784 C C . PRO A 1 103 ? 13.058 -18.304 -17.411 1.00 49.78 103 PRO A C 1
ATOM 786 O O . PRO A 1 103 ? 12.805 -19.493 -17.717 1.00 49.78 103 PRO A O 1
#

Radius of gyration: 17.98 Å; Cα contacts (8 Å, |Δi|>4): 47; chains: 1; bounding box: 53×31×43 Å